Protein AF-A0AA37GFT2-F1 (afdb_monomer_lite)

InterPro domains:
  IPR017853 Glycoside hydrolase superfamily [SSF51445] (32-124)

pLDDT: mean 88.26, std 18.02, range [30.38, 98.75]

Sequence (150 aa):
MRTQSHTIAPLSEPVENRYFSKFGITDALSIESAAWVAKFINGVLSRVAAVDPRTPVMFQGGFRPKTFWSSCFAADSNLVFDAHHYYFAGRPTTSDNLPTFMCEDAKDSIGDGKFPVFVGEWSIQAVSNSVLASRPDQELEQPTLRLVQA

Organism: NCBI:txid708192

Secondary structure (DSSP, 8-state):
-------B----S------GGGTTSGGGS-HHHHHHHHHHHHHHHHHHHHH-TTSPEEEE-TTS-HHHHGGGS-TTS-EEEEEEE--SSSS---TTTHHHHHHHHHHHHTTTSSS-EEEEEE----SS---STTS--TTS----------

Structure (mmCIF, N/CA/C/O backbone):
data_AF-A0AA37GFT2-F1
#
_entry.id   AF-A0AA37GFT2-F1
#
loop_
_atom_site.group_PDB
_atom_site.id
_atom_site.type_symbol
_atom_site.label_atom_id
_atom_site.label_alt_id
_atom_site.label_comp_id
_atom_site.label_asym_id
_atom_site.label_entity_id
_atom_site.label_seq_id
_atom_site.pdbx_PDB_ins_code
_atom_site.Cartn_x
_atom_site.Cartn_y
_atom_site.Cartn_z
_atom_site.occupancy
_atom_site.B_iso_or_equiv
_atom_site.auth_seq_id
_atom_site.auth_comp_id
_atom_site.auth_asym_id
_atom_site.auth_atom_id
_atom_site.pdbx_PDB_model_num
ATOM 1 N N . MET A 1 1 ? -28.072 -17.644 6.819 1.00 50.72 1 MET A N 1
ATOM 2 C CA . MET A 1 1 ? -28.049 -16.993 5.484 1.00 50.72 1 MET A CA 1
ATOM 3 C C . MET A 1 1 ? -27.623 -15.542 5.680 1.00 50.72 1 MET A C 1
ATOM 5 O O . MET A 1 1 ? -28.246 -14.903 6.508 1.00 50.72 1 MET A O 1
ATOM 9 N N . ARG A 1 2 ? -26.601 -14.954 5.047 1.00 50.84 2 ARG A N 1
ATOM 10 C CA . ARG A 1 2 ? -25.585 -15.400 4.072 1.00 50.84 2 ARG A CA 1
ATOM 11 C C . ARG A 1 2 ? -24.200 -15.286 4.735 1.00 50.84 2 ARG A C 1
ATOM 13 O O . ARG A 1 2 ? -23.818 -14.192 5.125 1.00 50.84 2 ARG A O 1
ATOM 20 N N . THR A 1 3 ? -23.450 -16.377 4.863 1.00 55.00 3 THR A N 1
ATOM 21 C CA . THR A 1 3 ? -22.030 -16.333 5.260 1.00 55.00 3 THR A CA 1
ATOM 22 C C . THR A 1 3 ? -21.184 -16.239 4.000 1.00 55.00 3 THR A C 1
ATOM 24 O O . THR A 1 3 ? -20.613 -17.225 3.549 1.00 55.00 3 THR A O 1
ATOM 27 N N . GLN A 1 4 ? -21.179 -15.067 3.374 1.00 69.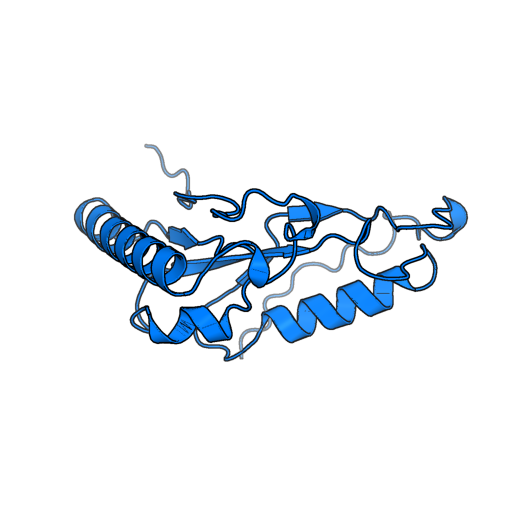06 4 GLN A N 1
ATOM 28 C CA . GLN A 1 4 ? -20.086 -14.722 2.478 1.00 69.06 4 GLN A CA 1
ATOM 29 C C . GLN A 1 4 ? -19.094 -13.911 3.308 1.00 69.06 4 GLN A C 1
ATOM 31 O O . GLN A 1 4 ? -19.445 -12.857 3.841 1.00 69.06 4 GLN A O 1
ATOM 36 N N . SER A 1 5 ? -17.893 -14.454 3.476 1.00 80.62 5 SER A N 1
ATOM 37 C CA . SER A 1 5 ? -16.778 -13.747 4.096 1.00 80.62 5 SER A CA 1
ATOM 38 C C . SER A 1 5 ? -16.264 -12.716 3.099 1.00 80.62 5 SER A C 1
ATOM 40 O O . SER A 1 5 ? -15.942 -13.071 1.967 1.00 80.62 5 SER A O 1
ATOM 42 N N . HIS A 1 6 ? -16.217 -11.452 3.505 1.00 91.81 6 HIS A N 1
ATOM 43 C CA . HIS A 1 6 ? -15.737 -10.357 2.670 1.00 91.81 6 HIS A CA 1
ATOM 44 C C . HIS A 1 6 ? -14.729 -9.514 3.443 1.00 91.81 6 HIS A C 1
ATOM 46 O O . HIS A 1 6 ? -14.764 -9.459 4.672 1.00 91.81 6 HIS A O 1
ATOM 52 N N . THR A 1 7 ? -13.894 -8.816 2.687 1.00 96.69 7 THR A N 1
ATOM 53 C CA . THR A 1 7 ? -12.997 -7.763 3.158 1.00 96.69 7 THR A CA 1
ATOM 54 C C . THR A 1 7 ? -13.384 -6.478 2.436 1.00 96.69 7 THR A C 1
ATOM 56 O O . THR A 1 7 ? -13.739 -6.521 1.257 1.00 96.69 7 THR A O 1
ATOM 59 N N . ILE A 1 8 ? -13.348 -5.337 3.124 1.00 97.19 8 ILE A N 1
ATOM 60 C CA . ILE A 1 8 ? -13.679 -4.039 2.523 1.00 97.19 8 ILE A CA 1
ATOM 61 C C . ILE A 1 8 ? -12.384 -3.300 2.192 1.00 97.19 8 ILE A C 1
ATOM 63 O O . ILE A 1 8 ? -11.648 -2.939 3.105 1.00 97.19 8 ILE A O 1
ATOM 67 N N . ALA A 1 9 ? -12.144 -3.027 0.908 1.00 98.19 9 ALA A N 1
ATOM 68 C CA . ALA A 1 9 ? -11.106 -2.111 0.437 1.00 98.19 9 ALA A CA 1
ATOM 69 C C . ALA A 1 9 ? -11.751 -0.753 0.085 1.00 98.19 9 ALA A C 1
ATOM 71 O O . ALA A 1 9 ? -12.395 -0.636 -0.958 1.00 98.19 9 ALA A O 1
ATOM 72 N N . PRO A 1 10 ? -11.683 0.266 0.963 1.00 97.88 10 PRO A N 1
ATOM 73 C CA . PRO A 1 10 ? -12.469 1.493 0.818 1.00 97.88 10 PRO A CA 1
ATOM 74 C C . PRO A 1 10 ? -11.820 2.538 -0.103 1.00 97.88 10 PRO A C 1
ATOM 76 O O . PRO A 1 10 ? -12.440 3.559 -0.396 1.00 97.88 10 PRO A O 1
ATOM 79 N N . LEU A 1 11 ? -10.561 2.330 -0.490 1.00 96.69 11 LEU A N 1
ATOM 80 C CA . LEU A 1 11 ? -9.737 3.261 -1.252 1.00 96.69 11 LEU A CA 1
ATOM 81 C C . LEU A 1 11 ? -8.672 2.458 -2.005 1.00 96.69 11 LEU A C 1
ATOM 83 O O . LEU A 1 11 ? -8.123 1.518 -1.433 1.00 96.69 11 LEU A O 1
ATOM 87 N N . SER A 1 12 ? -8.386 2.838 -3.250 1.00 97.25 12 SER A N 1
ATOM 88 C CA . SER A 1 12 ? -7.315 2.249 -4.060 1.00 97.25 12 SER A CA 1
ATOM 89 C C . SER A 1 12 ? -6.422 3.351 -4.621 1.00 97.25 12 SER A C 1
ATOM 91 O O . SER A 1 12 ? -6.926 4.395 -5.040 1.00 97.25 12 SER A O 1
ATOM 93 N N . GLU A 1 13 ? -5.112 3.119 -4.551 1.00 97.06 13 GLU A N 1
ATOM 94 C CA . GLU A 1 13 ? -4.021 3.949 -5.072 1.00 97.06 13 GLU A CA 1
ATOM 95 C C . GLU A 1 13 ? -4.234 5.459 -4.877 1.00 97.06 13 GLU A C 1
ATOM 97 O O . GLU A 1 13 ? -4.233 6.222 -5.847 1.00 97.06 13 GLU A O 1
ATOM 102 N N . PRO A 1 14 ? -4.435 5.934 -3.627 1.00 97.19 14 PRO A N 1
ATOM 103 C CA . PRO A 1 14 ? -4.622 7.350 -3.377 1.00 97.19 14 PRO A CA 1
ATOM 104 C C . PRO A 1 14 ? -3.382 8.139 -3.792 1.00 97.19 14 PRO A C 1
ATOM 106 O O . PRO A 1 14 ? -2.268 7.899 -3.319 1.00 97.19 14 PRO A O 1
ATOM 109 N N . VAL A 1 15 ? -3.617 9.119 -4.658 1.00 96.69 15 VAL A N 1
ATOM 110 C CA . VAL A 1 15 ? -2.630 10.067 -5.164 1.00 96.69 15 VAL A CA 1
ATOM 111 C C . VAL A 1 15 ? -3.266 11.450 -5.231 1.00 96.69 15 VAL A C 1
ATOM 113 O O . VAL A 1 15 ? -4.448 11.582 -5.555 1.00 96.69 15 VAL A O 1
ATOM 116 N N . GLU A 1 16 ? -2.492 12.498 -4.970 1.00 96.19 16 GLU A N 1
ATOM 117 C CA . GLU A 1 16 ? -2.899 13.871 -5.301 1.00 96.19 16 GLU A CA 1
ATOM 118 C C . GLU A 1 16 ? -1.944 14.561 -6.277 1.00 96.19 16 GLU A C 1
ATOM 120 O O . GLU A 1 16 ? -2.291 15.588 -6.871 1.00 96.19 16 GLU A O 1
ATOM 125 N N . ASN A 1 17 ? -0.747 14.002 -6.476 1.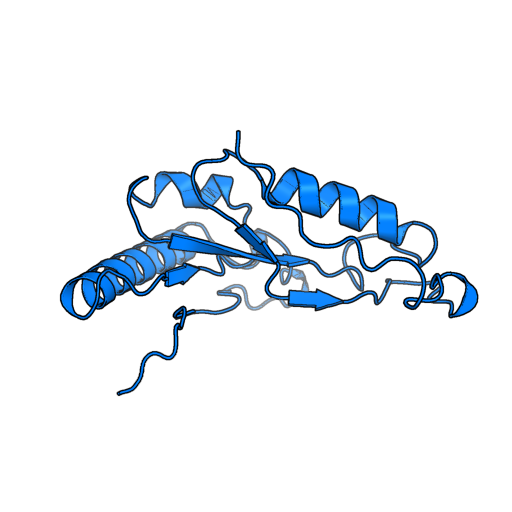00 95.19 17 ASN A N 1
ATOM 126 C CA . ASN A 1 17 ? 0.221 14.549 -7.409 1.00 95.19 17 ASN A CA 1
ATOM 127 C C . ASN A 1 17 ? -0.267 14.382 -8.856 1.00 95.19 17 ASN A C 1
ATOM 129 O O . ASN A 1 17 ? -0.536 13.275 -9.319 1.00 95.19 17 ASN A O 1
ATOM 133 N N . ARG A 1 18 ? -0.359 15.493 -9.596 1.00 94.81 18 ARG A N 1
ATOM 134 C CA . ARG A 1 18 ? -0.878 15.505 -10.975 1.00 94.81 18 ARG A CA 1
ATOM 135 C C . ARG A 1 18 ? 0.142 15.067 -12.025 1.00 94.81 18 ARG A C 1
ATOM 137 O O . ARG A 1 18 ? -0.225 14.884 -13.184 1.00 94.81 18 ARG A O 1
ATOM 144 N N . TYR A 1 19 ? 1.411 14.919 -11.654 1.00 94.00 19 TYR A N 1
ATOM 145 C CA . TYR A 1 19 ? 2.441 14.439 -12.566 1.00 94.00 19 TYR A CA 1
ATOM 146 C C . TYR A 1 19 ? 2.456 12.914 -12.579 1.00 94.00 19 TYR A C 1
ATOM 148 O O . TYR A 1 19 ? 2.897 12.283 -11.623 1.00 94.00 19 TYR A O 1
ATOM 156 N N . PHE A 1 20 ? 2.040 12.316 -13.697 1.00 90.00 20 PHE A N 1
ATOM 157 C CA . PHE A 1 20 ? 2.019 10.857 -13.845 1.00 90.00 20 PHE A CA 1
ATOM 158 C C . PHE A 1 20 ? 3.406 10.211 -13.682 1.00 90.00 20 PHE A C 1
ATOM 160 O O . PHE A 1 20 ? 3.509 9.071 -13.254 1.00 90.00 20 PHE A O 1
ATOM 167 N N . SER A 1 21 ? 4.491 10.959 -13.920 1.00 91.81 21 SER A N 1
ATOM 168 C CA . SER A 1 21 ? 5.867 10.511 -13.645 1.00 91.81 21 SER A CA 1
ATOM 169 C C . SER A 1 21 ? 6.154 10.220 -12.166 1.00 91.81 21 SER A C 1
ATOM 171 O O . SER A 1 21 ? 7.205 9.668 -11.849 1.00 91.81 21 SER A O 1
ATOM 173 N N . LYS A 1 22 ? 5.254 10.616 -11.261 1.00 94.06 22 LYS A N 1
ATOM 174 C CA . LYS A 1 22 ? 5.325 10.342 -9.823 1.00 94.06 22 LYS A CA 1
ATOM 175 C C . LYS A 1 22 ? 4.448 9.167 -9.397 1.00 94.06 22 LYS A C 1
ATOM 177 O O . LYS A 1 22 ? 4.541 8.749 -8.251 1.00 94.06 22 LYS A O 1
ATOM 182 N N . PHE A 1 23 ? 3.617 8.634 -10.289 1.00 93.56 23 PHE A N 1
ATOM 183 C CA . PHE A 1 23 ? 2.813 7.450 -10.015 1.00 93.56 23 PHE A CA 1
ATOM 184 C C . PHE A 1 23 ? 3.716 6.227 -9.796 1.00 93.56 23 PHE A C 1
ATOM 186 O O . PHE A 1 23 ? 4.765 6.112 -10.428 1.00 93.56 23 PHE A O 1
ATOM 193 N N . GLY A 1 24 ? 3.338 5.327 -8.889 1.00 91.31 24 GLY A N 1
ATOM 194 C CA . GLY A 1 24 ? 4.164 4.166 -8.541 1.00 91.31 24 GLY A CA 1
ATOM 195 C C . GLY A 1 24 ? 5.288 4.440 -7.534 1.00 91.31 24 GLY A C 1
ATOM 196 O O . GLY A 1 24 ? 5.982 3.505 -7.148 1.00 91.31 24 GLY A O 1
ATOM 197 N N . ILE A 1 25 ? 5.487 5.689 -7.089 1.00 91.31 25 ILE A N 1
ATOM 198 C CA . ILE A 1 25 ? 6.504 6.049 -6.085 1.00 91.31 25 ILE A CA 1
ATOM 199 C C . ILE A 1 25 ? 5.923 6.917 -4.964 1.00 91.31 25 ILE A C 1
ATOM 201 O O . ILE A 1 25 ? 4.829 7.470 -5.068 1.00 91.31 25 ILE A O 1
ATOM 205 N N . THR A 1 26 ? 6.688 7.090 -3.886 1.00 94.25 26 THR A N 1
ATOM 206 C CA . THR A 1 26 ? 6.264 7.820 -2.678 1.00 94.25 26 THR A CA 1
ATOM 207 C C . THR A 1 26 ? 5.821 9.264 -2.931 1.00 94.25 26 THR A C 1
ATOM 209 O O . THR A 1 26 ? 5.018 9.795 -2.168 1.00 94.25 26 THR A O 1
ATOM 212 N N . ASP A 1 27 ? 6.328 9.893 -3.994 1.00 95.06 27 ASP A N 1
ATOM 213 C CA . ASP A 1 27 ? 6.009 11.271 -4.395 1.00 95.06 27 ASP A CA 1
ATOM 214 C C . ASP A 1 27 ? 4.593 11.435 -4.973 1.00 95.06 27 ASP A C 1
ATOM 216 O O . ASP A 1 27 ? 4.154 12.567 -5.202 1.00 95.06 27 ASP A O 1
ATOM 220 N N . ALA A 1 28 ? 3.875 10.338 -5.234 1.00 96.50 28 ALA A N 1
ATOM 221 C CA . ALA A 1 28 ? 2.491 10.381 -5.698 1.00 96.50 28 ALA A CA 1
ATOM 222 C C . ALA A 1 28 ? 1.532 10.973 -4.648 1.00 96.50 28 ALA A C 1
ATOM 224 O O . ALA A 1 28 ? 0.482 11.514 -5.008 1.00 96.50 28 ALA A O 1
ATOM 225 N N . LEU A 1 29 ? 1.907 10.860 -3.364 1.00 97.56 29 LEU A N 1
ATOM 226 C CA . LEU A 1 29 ? 1.098 11.260 -2.219 1.00 97.56 29 LEU A CA 1
ATOM 227 C C . LEU A 1 29 ? 1.935 12.024 -1.178 1.00 97.56 29 LEU A C 1
ATOM 229 O O . LEU A 1 29 ? 2.847 11.455 -0.581 1.00 97.56 29 LEU A O 1
ATOM 233 N N . SER A 1 30 ? 1.629 13.292 -0.924 1.00 96.81 30 SER A N 1
ATOM 234 C CA . SER A 1 30 ? 2.252 14.171 0.083 1.00 96.81 30 SER A CA 1
ATOM 235 C C . SER A 1 30 ? 1.964 13.714 1.512 1.00 96.81 30 SER A C 1
ATOM 237 O O . SER A 1 30 ? 1.091 12.883 1.760 1.00 96.81 30 SER A O 1
ATOM 239 N N . ILE A 1 31 ? 2.701 14.263 2.481 1.00 97.38 31 ILE A N 1
ATOM 240 C CA . ILE A 1 31 ? 2.528 13.928 3.902 1.00 97.38 31 ILE A CA 1
ATOM 241 C C . ILE A 1 31 ? 1.167 14.419 4.412 1.00 97.38 31 ILE A C 1
ATOM 243 O O . ILE A 1 31 ? 0.485 13.702 5.141 1.00 97.38 31 ILE A O 1
ATOM 247 N N . GLU A 1 32 ? 0.740 15.612 4.005 1.00 97.69 32 GLU A N 1
ATOM 248 C CA . GLU A 1 32 ? -0.539 16.207 4.390 1.00 97.69 32 GLU A CA 1
ATOM 249 C C . GLU A 1 32 ? -1.713 15.384 3.853 1.00 97.69 32 GLU A C 1
ATOM 251 O O . GLU A 1 32 ? -2.656 15.071 4.586 1.00 97.69 32 GLU A O 1
ATOM 256 N N . SER A 1 33 ? -1.631 14.974 2.586 1.00 97.38 33 SER A N 1
ATOM 257 C CA . SER A 1 33 ? -2.648 14.124 1.962 1.00 97.38 33 SER A CA 1
ATOM 258 C C . SER A 1 33 ? -2.642 12.724 2.568 1.00 97.38 33 SER A C 1
ATOM 260 O O . SER A 1 33 ? -3.704 12.167 2.846 1.00 97.38 33 SER A O 1
ATOM 262 N N . ALA A 1 34 ? -1.466 12.184 2.895 1.00 98.06 34 ALA A N 1
ATOM 263 C CA . ALA A 1 34 ? -1.351 10.928 3.622 1.00 98.06 34 ALA A CA 1
ATOM 264 C C . ALA A 1 34 ? -1.987 10.992 5.021 1.00 98.06 34 ALA A C 1
ATOM 266 O O . ALA A 1 34 ? -2.704 10.073 5.411 1.00 98.06 34 ALA A O 1
ATOM 267 N N . ALA A 1 35 ? -1.810 12.090 5.761 1.00 98.25 35 ALA A N 1
ATOM 268 C CA . ALA A 1 35 ? -2.467 12.282 7.054 1.00 98.25 35 ALA A CA 1
ATOM 269 C C . ALA A 1 35 ? -4.000 12.298 6.919 1.00 98.25 35 ALA A C 1
ATOM 271 O O . ALA A 1 35 ? -4.712 11.726 7.751 1.00 98.25 35 ALA A O 1
ATOM 272 N N . TRP A 1 36 ? -4.522 12.898 5.845 1.00 98.50 36 TRP A N 1
ATOM 273 C CA . TRP A 1 36 ? -5.950 12.855 5.539 1.00 98.50 36 TRP A CA 1
ATOM 274 C C . TRP A 1 36 ? -6.429 11.433 5.213 1.00 98.50 36 TRP A C 1
ATOM 276 O O . TRP A 1 36 ? -7.449 10.999 5.751 1.00 98.50 36 TRP A O 1
ATOM 286 N N . VAL A 1 37 ? -5.671 10.675 4.413 1.00 98.62 37 VAL A N 1
ATOM 287 C CA . VAL A 1 37 ? -5.959 9.260 4.112 1.00 98.62 37 VAL A CA 1
ATOM 288 C C . VAL A 1 37 ? -5.969 8.419 5.392 1.00 98.62 37 VAL A C 1
ATOM 290 O O . VAL A 1 37 ? -6.923 7.682 5.631 1.00 98.62 37 VAL A O 1
ATOM 293 N N . ALA A 1 38 ? -4.980 8.573 6.276 1.00 98.56 38 ALA A N 1
ATOM 294 C CA . ALA A 1 38 ? -4.943 7.863 7.557 1.00 98.56 38 ALA A CA 1
ATOM 295 C C . ALA A 1 38 ? -6.162 8.191 8.438 1.00 98.56 38 ALA A C 1
ATOM 297 O O . ALA A 1 38 ? -6.743 7.300 9.065 1.00 98.56 38 ALA A O 1
ATOM 298 N N . LYS A 1 39 ? -6.593 9.459 8.462 1.00 98.75 39 LYS A N 1
ATOM 299 C CA . LYS A 1 39 ? -7.822 9.877 9.153 1.00 98.75 39 LYS A CA 1
ATOM 300 C C . LYS A 1 39 ? -9.061 9.215 8.546 1.00 98.75 39 LYS A C 1
ATOM 302 O O . LYS A 1 39 ? -9.917 8.739 9.291 1.00 98.75 39 LYS A O 1
ATOM 307 N N . PHE A 1 40 ? -9.157 9.173 7.218 1.00 98.75 40 PHE A N 1
ATOM 308 C CA . PHE A 1 40 ? -10.248 8.506 6.509 1.00 98.75 40 PHE A CA 1
ATOM 309 C C . PHE A 1 40 ? -10.319 7.015 6.870 1.00 98.75 40 PHE A C 1
ATOM 311 O O . PHE A 1 40 ? -11.376 6.545 7.289 1.00 98.75 40 PHE A O 1
ATOM 318 N N . ILE A 1 41 ? -9.194 6.295 6.817 1.00 98.75 41 ILE A N 1
ATOM 319 C CA . ILE A 1 41 ? -9.137 4.861 7.141 1.00 98.75 41 ILE A CA 1
ATOM 320 C C . ILE A 1 41 ? -9.483 4.588 8.611 1.00 98.75 41 ILE A C 1
ATOM 322 O O . ILE A 1 41 ? -10.251 3.669 8.883 1.00 98.75 41 ILE A O 1
ATOM 326 N N . ASN A 1 42 ? -9.026 5.409 9.563 1.00 98.75 42 ASN A N 1
ATOM 327 C CA . ASN A 1 42 ? -9.453 5.295 10.968 1.00 98.75 42 ASN A CA 1
ATOM 328 C C . ASN A 1 42 ? -10.976 5.481 11.137 1.00 98.75 42 ASN A C 1
ATOM 330 O O . ASN A 1 42 ? -11.616 4.789 11.936 1.00 98.75 42 ASN A O 1
ATOM 334 N N . GLY A 1 43 ? -11.580 6.381 10.354 1.00 98.75 43 GLY A N 1
ATOM 335 C CA . GLY A 1 43 ? -13.034 6.542 10.288 1.00 98.75 43 GLY A CA 1
ATOM 336 C C . GLY A 1 43 ? -13.746 5.312 9.715 1.00 98.75 43 GLY A C 1
ATOM 337 O O . GLY A 1 43 ? -14.771 4.893 10.257 1.00 98.75 43 GLY A O 1
ATOM 338 N N . VAL A 1 44 ? -13.189 4.696 8.667 1.00 98.69 44 VAL A N 1
ATOM 339 C CA . VAL A 1 44 ? -13.705 3.441 8.092 1.00 98.69 44 VAL A CA 1
ATOM 340 C C . VAL A 1 44 ? -13.621 2.305 9.106 1.00 98.69 44 VAL A C 1
ATOM 342 O O . VAL A 1 44 ? -14.631 1.648 9.338 1.00 98.69 44 VAL A O 1
ATOM 345 N N . LEU A 1 45 ? -12.471 2.115 9.758 1.00 98.69 45 LEU A N 1
ATOM 346 C CA . LEU A 1 45 ? -12.284 1.108 10.809 1.00 98.69 45 LEU A CA 1
ATOM 347 C C . LEU A 1 45 ? -13.332 1.264 11.915 1.00 98.69 45 LEU A C 1
ATOM 349 O O . LEU A 1 45 ? -13.995 0.296 12.280 1.00 98.69 45 LEU A O 1
ATOM 353 N N . SER A 1 46 ? -13.557 2.497 12.375 1.00 98.50 46 SER A N 1
ATOM 354 C CA . SER A 1 46 ? -14.575 2.801 13.388 1.00 98.50 46 SER A CA 1
ATOM 355 C C . SER A 1 46 ? -15.993 2.475 12.903 1.00 98.50 46 SER A C 1
ATOM 357 O O . SER A 1 46 ? -16.792 1.901 13.644 1.00 98.50 46 SER A O 1
ATOM 359 N N . ARG A 1 47 ? -16.329 2.808 11.648 1.00 98.50 47 ARG A N 1
ATOM 360 C CA . ARG A 1 47 ? -17.647 2.505 11.071 1.00 98.50 47 ARG A CA 1
ATOM 361 C C . ARG A 1 47 ? -17.860 1.004 10.888 1.00 98.50 47 ARG A C 1
ATOM 363 O O . ARG A 1 47 ? -18.945 0.528 11.207 1.00 98.50 47 ARG A O 1
ATOM 370 N N . VAL A 1 48 ? -16.867 0.281 10.375 1.00 97.75 48 VAL A N 1
ATOM 371 C CA . VAL A 1 48 ? -16.938 -1.172 10.171 1.00 97.75 48 VAL A CA 1
ATOM 372 C C . VAL A 1 48 ? -17.067 -1.880 11.513 1.00 97.75 48 VAL A C 1
ATOM 374 O O . VAL A 1 48 ? -17.985 -2.675 11.672 1.00 97.75 48 VAL A O 1
ATOM 377 N N . ALA A 1 49 ? -16.258 -1.515 12.512 1.00 96.94 49 ALA A N 1
ATOM 378 C CA . ALA A 1 49 ? -16.345 -2.081 13.857 1.00 96.94 49 ALA A CA 1
ATOM 379 C C . ALA A 1 49 ? -17.721 -1.880 14.512 1.00 96.94 49 ALA A C 1
ATOM 381 O O . ALA A 1 49 ? -18.206 -2.768 15.209 1.00 96.94 49 ALA A O 1
ATOM 382 N N . ALA A 1 50 ? -18.376 -0.744 14.256 1.00 97.88 50 ALA A N 1
ATOM 383 C CA . ALA A 1 50 ? -19.720 -0.467 14.760 1.00 97.88 50 ALA A CA 1
ATOM 384 C C . ALA A 1 50 ? -20.831 -1.286 14.071 1.00 97.88 50 ALA A C 1
ATOM 386 O O . ALA A 1 50 ? -21.917 -1.414 14.633 1.00 97.88 50 ALA A O 1
ATOM 387 N N . VAL A 1 51 ? -20.594 -1.801 12.858 1.00 96.75 51 VAL A N 1
ATOM 388 C CA . VAL A 1 51 ? -21.582 -2.567 12.074 1.00 96.75 51 VAL A CA 1
ATOM 389 C C . VAL A 1 51 ? -21.318 -4.071 12.167 1.00 96.75 51 VAL A C 1
ATOM 391 O O . VAL A 1 51 ? -22.221 -4.831 12.502 1.00 96.75 51 VAL A O 1
ATOM 394 N N . ASP A 1 52 ? -20.090 -4.499 11.873 1.00 95.12 52 ASP A N 1
ATOM 395 C CA . ASP A 1 52 ? -19.618 -5.873 12.032 1.00 95.12 52 ASP A CA 1
ATOM 396 C C . ASP A 1 52 ? -18.086 -5.892 12.226 1.00 95.12 52 ASP A C 1
ATOM 398 O O . ASP A 1 52 ? -17.341 -5.853 11.239 1.00 95.12 52 ASP A O 1
ATOM 402 N N . PRO A 1 53 ? -17.586 -6.003 13.473 1.00 94.94 53 PRO A N 1
ATOM 403 C CA . PRO A 1 53 ? -16.152 -5.957 13.767 1.00 94.94 53 PRO A CA 1
ATOM 404 C C . PRO A 1 53 ? -15.363 -7.146 13.209 1.00 94.94 53 PRO A C 1
ATOM 406 O O . PRO A 1 53 ? -14.132 -7.121 13.201 1.00 94.94 53 PR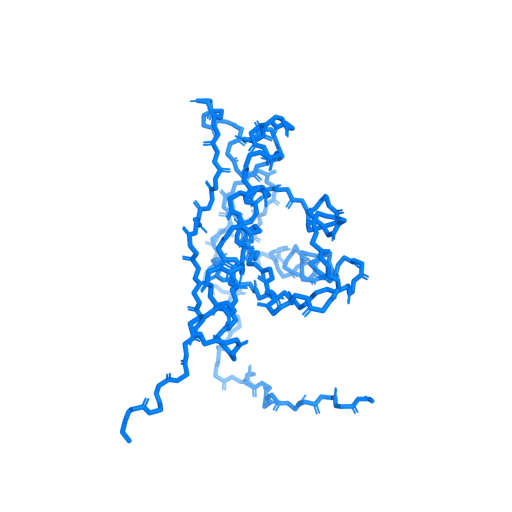O A O 1
ATOM 409 N N . ARG A 1 54 ? -16.045 -8.186 12.717 1.00 94.69 54 ARG A N 1
ATOM 410 C CA . ARG A 1 54 ? -15.398 -9.344 12.087 1.00 94.69 54 ARG A CA 1
ATOM 411 C C . ARG A 1 54 ? -14.943 -9.051 10.660 1.00 94.69 54 ARG A C 1
ATOM 413 O O . ARG A 1 54 ? -14.103 -9.786 10.156 1.00 94.69 54 ARG A O 1
ATOM 420 N N . THR A 1 55 ? -15.487 -8.018 10.015 1.00 96.06 55 THR A N 1
ATOM 421 C CA . THR A 1 55 ? -15.146 -7.657 8.631 1.00 96.06 55 THR A CA 1
ATOM 422 C C . THR A 1 55 ? -13.800 -6.930 8.602 1.00 96.06 55 THR A C 1
ATOM 424 O O . THR A 1 55 ? -13.713 -5.836 9.164 1.00 96.06 55 THR A O 1
ATOM 427 N N . PRO A 1 56 ? -12.755 -7.478 7.957 1.00 97.44 56 PRO A N 1
ATOM 428 C CA . PRO A 1 56 ? -11.476 -6.788 7.859 1.00 97.44 56 PRO A CA 1
ATOM 429 C C . PRO A 1 56 ? -11.565 -5.582 6.922 1.00 97.44 56 PRO A C 1
ATOM 431 O O . PRO A 1 56 ? -12.296 -5.597 5.922 1.00 97.44 56 PRO A O 1
ATOM 434 N N . VAL A 1 57 ? -10.772 -4.556 7.218 1.00 98.56 57 VAL A N 1
ATOM 435 C CA . VAL A 1 57 ? -10.509 -3.447 6.297 1.00 98.56 57 VAL A CA 1
ATOM 436 C C . VAL A 1 57 ? -9.183 -3.708 5.593 1.00 98.56 57 VAL A C 1
ATOM 438 O O . VAL A 1 57 ? -8.170 -3.954 6.241 1.00 98.56 57 VAL A O 1
ATOM 441 N N . MET A 1 58 ? -9.188 -3.648 4.267 1.00 98.62 58 MET A N 1
ATOM 442 C CA . MET A 1 58 ? -7.994 -3.719 3.434 1.00 98.62 58 MET A CA 1
ATOM 443 C C . MET A 1 58 ? -7.584 -2.313 3.021 1.00 98.62 58 MET A C 1
ATOM 445 O O . MET A 1 58 ? -8.373 -1.586 2.423 1.00 98.62 58 MET A O 1
ATOM 449 N N . PHE A 1 59 ? -6.370 -1.906 3.373 1.00 98.56 59 PHE A N 1
ATOM 450 C CA . PHE A 1 59 ? -5.872 -0.564 3.105 1.00 98.56 59 PHE A CA 1
ATOM 451 C C . PHE A 1 59 ? -4.747 -0.583 2.071 1.00 98.56 59 PHE A C 1
ATOM 453 O O . PHE A 1 59 ? -3.620 -0.977 2.371 1.00 98.56 59 PHE A O 1
ATOM 460 N N . GLN A 1 60 ? -5.065 -0.085 0.876 1.00 97.75 60 GLN A N 1
ATOM 461 C CA . GLN A 1 60 ? -4.099 0.269 -0.158 1.00 97.75 60 GLN A CA 1
ATOM 462 C C . GLN A 1 60 ? -3.587 1.693 0.132 1.00 97.75 60 GLN A C 1
ATOM 464 O O . GLN A 1 60 ? -4.315 2.683 0.023 1.00 97.75 60 GLN A O 1
ATOM 469 N N . GLY A 1 61 ? -2.338 1.785 0.595 1.00 96.25 61 GLY A N 1
ATOM 470 C CA . GLY A 1 61 ? -1.711 3.013 1.106 1.00 96.25 61 GLY A CA 1
ATOM 471 C C . GLY A 1 61 ? -0.999 3.861 0.051 1.00 96.25 61 GLY A C 1
ATOM 472 O O . GLY A 1 61 ? 0.012 4.501 0.355 1.00 96.25 61 GLY A O 1
ATOM 473 N N . GLY A 1 62 ? -1.466 3.827 -1.195 1.00 95.44 62 GLY A N 1
ATOM 474 C CA . GLY A 1 62 ? -0.763 4.395 -2.340 1.00 95.44 62 GLY A CA 1
ATOM 475 C C . GLY A 1 62 ? 0.538 3.638 -2.597 1.00 95.44 62 GLY A C 1
ATOM 476 O O . GLY A 1 62 ? 0.580 2.414 -2.523 1.00 95.44 62 GLY A O 1
ATOM 477 N N . PHE A 1 63 ? 1.619 4.372 -2.853 1.00 94.62 63 PHE A N 1
ATOM 478 C CA . PHE A 1 63 ? 2.944 3.805 -3.148 1.00 94.62 63 PHE A CA 1
ATOM 479 C C . PHE A 1 63 ? 3.964 4.083 -2.035 1.00 94.62 63 PHE A C 1
ATOM 481 O O . PHE A 1 63 ? 5.170 4.166 -2.269 1.00 94.62 63 PHE A O 1
ATOM 488 N N . ARG A 1 64 ? 3.477 4.297 -0.806 1.00 93.56 64 ARG A N 1
ATOM 489 C CA . ARG A 1 64 ? 4.316 4.443 0.390 1.00 93.56 64 ARG A CA 1
ATOM 490 C C . ARG A 1 64 ? 4.494 3.086 1.074 1.00 93.56 64 ARG A C 1
ATOM 492 O O . ARG A 1 64 ? 3.531 2.324 1.144 1.00 93.56 64 ARG A O 1
ATOM 499 N N . PRO A 1 65 ? 5.685 2.790 1.625 1.00 90.88 65 PRO A N 1
ATOM 500 C CA . PRO A 1 65 ? 5.910 1.530 2.321 1.00 90.88 65 PRO A CA 1
ATOM 501 C C . PRO A 1 65 ? 5.012 1.445 3.554 1.00 90.88 65 PRO A C 1
ATOM 503 O O . PRO A 1 65 ? 4.762 2.450 4.220 1.00 90.88 65 PRO A O 1
ATOM 506 N N . LYS A 1 66 ? 4.566 0.245 3.930 1.00 92.00 66 LYS A N 1
ATOM 507 C CA . LYS A 1 66 ? 3.668 0.089 5.088 1.00 92.00 66 LYS A CA 1
ATOM 508 C C . LYS A 1 66 ? 4.249 0.617 6.399 1.00 92.00 66 LYS A C 1
ATOM 510 O O . LYS A 1 66 ? 3.499 1.032 7.274 1.00 92.00 66 LYS A O 1
ATOM 515 N N . THR A 1 67 ? 5.574 0.622 6.543 1.00 93.81 67 THR A N 1
ATOM 516 C CA . THR A 1 67 ? 6.268 1.158 7.723 1.00 93.81 67 THR A CA 1
ATOM 517 C C . THR A 1 67 ? 5.976 2.643 7.939 1.00 93.81 67 THR A C 1
ATOM 519 O O . THR A 1 67 ? 5.962 3.093 9.079 1.00 93.81 67 THR A O 1
ATOM 522 N N . PHE A 1 68 ? 5.657 3.386 6.873 1.00 95.88 68 PHE A N 1
ATOM 523 C CA . PHE A 1 68 ? 5.170 4.763 6.958 1.00 95.88 68 PHE A CA 1
ATOM 524 C C . PHE A 1 68 ? 3.780 4.846 7.612 1.00 95.88 68 PHE A C 1
ATOM 526 O O . PHE A 1 68 ? 3.518 5.749 8.399 1.00 95.88 68 PHE A O 1
ATOM 533 N N . TRP A 1 69 ? 2.899 3.892 7.305 1.00 97.69 69 TRP A N 1
ATOM 534 C CA . TRP A 1 69 ? 1.500 3.870 7.745 1.00 97.69 69 TRP A CA 1
ATOM 535 C C . TRP A 1 69 ? 1.281 3.187 9.096 1.00 97.69 69 TRP A C 1
ATOM 537 O O . TRP A 1 69 ? 0.298 3.456 9.781 1.00 97.69 69 TRP A O 1
ATOM 547 N N . SER A 1 70 ? 2.172 2.275 9.477 1.00 95.81 70 SER A N 1
ATOM 548 C CA . SER A 1 70 ? 1.995 1.369 10.612 1.00 95.81 70 SER A CA 1
ATOM 549 C C . SER A 1 70 ? 1.712 2.085 11.939 1.00 95.81 70 SER A C 1
ATOM 551 O O . SER A 1 70 ? 0.867 1.645 12.724 1.00 95.81 70 SER A O 1
ATOM 553 N N . SER A 1 71 ? 2.368 3.219 12.195 1.00 96.62 71 SER A N 1
ATOM 554 C CA . SER A 1 71 ? 2.173 4.008 13.419 1.00 96.62 71 SER A CA 1
ATOM 555 C C . SER A 1 71 ? 0.836 4.758 13.462 1.00 96.62 71 SER A C 1
ATOM 557 O O . SER A 1 71 ? 0.417 5.177 14.538 1.00 96.62 71 SER A O 1
ATOM 559 N N . CYS A 1 72 ? 0.134 4.892 12.332 1.00 98.00 72 CYS A N 1
ATOM 560 C CA . CYS A 1 72 ? -1.146 5.597 12.239 1.00 98.00 72 CYS A CA 1
ATOM 561 C C . CYS A 1 72 ? -2.351 4.778 12.732 1.00 98.00 72 CYS A C 1
ATOM 563 O O . CYS A 1 72 ? -3.450 5.328 12.835 1.00 98.00 72 CYS A O 1
ATOM 565 N N . PHE A 1 73 ? -2.167 3.484 13.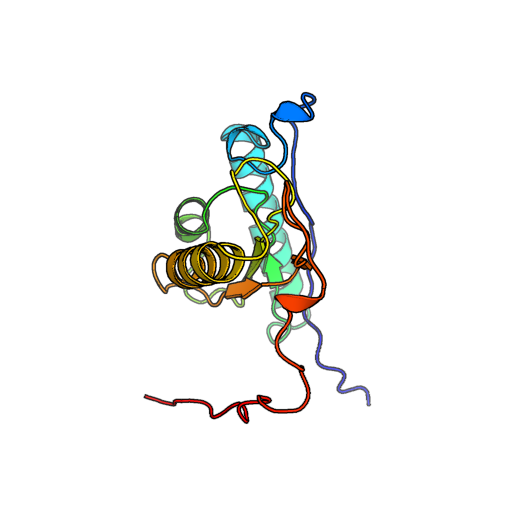008 1.00 98.19 73 PHE A N 1
ATOM 566 C CA . PHE A 1 73 ? -3.240 2.558 13.379 1.00 98.19 73 PHE A CA 1
ATOM 567 C C . PHE A 1 73 ? -2.891 1.784 14.654 1.00 98.19 73 PHE A C 1
ATOM 569 O O . PHE A 1 73 ? -1.727 1.459 14.898 1.00 98.19 73 PHE A O 1
ATOM 576 N N . ALA A 1 74 ? -3.888 1.457 15.476 1.00 97.88 74 ALA A N 1
ATOM 577 C CA . ALA A 1 74 ? -3.691 0.617 16.659 1.00 97.88 74 ALA A CA 1
ATOM 578 C C . ALA A 1 74 ? -3.385 -0.836 16.247 1.00 97.88 74 ALA A C 1
ATOM 580 O O . ALA A 1 74 ? -3.935 -1.314 15.258 1.00 97.88 74 ALA A O 1
ATOM 581 N N . ALA A 1 75 ? -2.501 -1.532 16.971 1.00 96.69 75 ALA A N 1
ATOM 582 C CA . ALA A 1 75 ? -2.034 -2.879 16.601 1.00 96.69 75 ALA A CA 1
ATOM 583 C C . ALA A 1 75 ? -3.143 -3.945 16.567 1.00 96.69 75 ALA A C 1
ATOM 585 O O . ALA A 1 75 ? -3.007 -4.950 15.883 1.00 96.69 75 ALA A O 1
ATOM 586 N N . ASP A 1 76 ? -4.233 -3.716 17.291 1.00 96.81 76 ASP A N 1
ATOM 587 C CA . ASP A 1 76 ? -5.424 -4.563 17.361 1.00 96.81 76 ASP A CA 1
ATOM 588 C C . ASP A 1 76 ? -6.500 -4.190 16.325 1.00 96.81 76 ASP A C 1
ATOM 590 O O . ASP A 1 76 ? -7.575 -4.790 16.301 1.00 96.81 76 ASP A O 1
ATOM 594 N N . SER A 1 77 ? -6.228 -3.220 15.444 1.00 98.06 77 SER A N 1
ATOM 595 C CA . SER A 1 77 ? -7.131 -2.890 14.339 1.00 98.06 77 SER A CA 1
ATOM 596 C C . SER A 1 77 ? -7.272 -4.094 13.404 1.00 98.06 77 SER A C 1
ATOM 598 O O . SER A 1 77 ? -6.268 -4.658 12.973 1.00 98.06 77 SER A O 1
ATOM 600 N N . ASN A 1 78 ? -8.508 -4.449 13.030 1.00 97.81 78 ASN A N 1
ATOM 601 C CA . ASN A 1 78 ? -8.799 -5.497 12.041 1.00 97.81 78 ASN A CA 1
ATOM 602 C C . ASN A 1 78 ? -8.476 -5.000 10.615 1.00 97.81 78 ASN A C 1
ATOM 604 O O . ASN A 1 78 ? -9.365 -4.704 9.812 1.00 97.81 78 ASN A O 1
ATOM 608 N N . LEU A 1 79 ? -7.181 -4.815 10.358 1.00 98.38 79 LEU A N 1
ATOM 609 C CA . LEU A 1 79 ? -6.603 -4.144 9.202 1.00 98.38 79 LEU A CA 1
ATOM 610 C C . LEU A 1 79 ? -5.600 -5.070 8.502 1.00 98.38 79 LEU A C 1
ATOM 612 O O . LEU A 1 79 ? -4.730 -5.659 9.143 1.00 98.38 79 LEU A O 1
ATOM 616 N N . VAL A 1 80 ? -5.687 -5.141 7.178 1.00 97.81 80 VAL A N 1
ATOM 617 C CA . VAL A 1 80 ? -4.691 -5.763 6.295 1.00 97.81 80 VAL A CA 1
ATOM 618 C C . VAL A 1 80 ? -4.185 -4.717 5.307 1.00 97.81 80 VAL A C 1
ATOM 620 O O . VAL A 1 80 ? -4.974 -3.924 4.795 1.00 97.81 80 VAL A O 1
ATOM 623 N N . PHE A 1 81 ? -2.880 -4.678 5.045 1.00 98.19 81 PHE A N 1
ATOM 624 C CA . PHE A 1 81 ? -2.341 -3.818 3.989 1.00 98.19 81 PHE A CA 1
ATOM 625 C C . PHE A 1 81 ? -2.467 -4.487 2.627 1.00 98.19 81 PHE A C 1
ATOM 627 O O . PHE A 1 81 ? -2.218 -5.685 2.498 1.00 98.19 81 PHE A O 1
ATOM 634 N N . ASP A 1 82 ? -2.806 -3.683 1.629 1.00 97.94 82 ASP A N 1
ATOM 635 C CA . ASP A 1 82 ? -2.805 -4.065 0.223 1.00 97.94 82 ASP A CA 1
ATOM 636 C C . ASP A 1 82 ? -1.582 -3.467 -0.476 1.00 97.94 82 ASP A C 1
ATOM 638 O O . ASP A 1 82 ? -1.413 -2.242 -0.518 1.00 97.94 82 ASP A O 1
ATOM 642 N N . ALA A 1 83 ? -0.700 -4.337 -0.961 1.00 95.88 83 ALA A N 1
ATOM 643 C CA . ALA A 1 83 ? 0.499 -3.971 -1.698 1.00 95.88 83 ALA A CA 1
ATOM 644 C C . ALA A 1 83 ? 0.314 -4.264 -3.189 1.00 95.88 83 ALA A C 1
ATOM 646 O O . ALA A 1 83 ? -0.132 -5.346 -3.568 1.00 95.88 83 ALA A O 1
ATOM 647 N N . HIS A 1 84 ? 0.700 -3.310 -4.033 1.00 96.62 84 HIS A N 1
ATOM 648 C CA . HIS A 1 84 ? 0.644 -3.451 -5.484 1.00 96.62 84 HIS A CA 1
ATOM 649 C C . HIS A 1 84 ? 2.064 -3.498 -6.045 1.00 96.62 84 HIS A C 1
ATOM 651 O O . HIS A 1 84 ? 2.818 -2.532 -5.905 1.00 96.62 84 HIS A O 1
ATOM 657 N N . HIS A 1 85 ? 2.424 -4.608 -6.689 1.00 95.44 85 HIS A N 1
ATOM 658 C CA . HIS A 1 85 ? 3.773 -4.840 -7.204 1.00 95.44 85 HIS A CA 1
ATOM 659 C C . HIS A 1 85 ? 3.769 -4.979 -8.718 1.00 95.44 85 HIS A C 1
ATOM 661 O O . HIS A 1 85 ? 3.338 -5.987 -9.278 1.00 95.44 85 HIS A O 1
ATOM 667 N N . TYR A 1 86 ? 4.297 -3.962 -9.390 1.00 95.38 86 TYR A N 1
ATOM 668 C CA . TYR A 1 86 ? 4.401 -3.927 -10.841 1.00 95.38 86 TYR A CA 1
ATOM 669 C C . TYR A 1 86 ? 5.847 -3.768 -11.303 1.00 95.38 86 TYR A C 1
ATOM 671 O O . TYR A 1 86 ? 6.689 -3.143 -10.651 1.00 95.38 86 TYR A O 1
ATOM 679 N N . TYR A 1 87 ? 6.126 -4.345 -12.470 1.00 95.19 87 TYR A N 1
ATOM 680 C CA . TYR A 1 87 ? 7.480 -4.474 -13.005 1.00 95.19 87 TYR A CA 1
ATOM 681 C C . TYR A 1 87 ? 7.614 -3.922 -14.423 1.00 95.19 87 TYR A C 1
ATOM 683 O O . TYR A 1 87 ? 8.680 -4.029 -15.013 1.00 95.19 87 TYR A O 1
ATOM 691 N N . PHE A 1 88 ? 6.572 -3.301 -14.976 1.00 94.19 88 PHE A N 1
ATOM 692 C CA . PHE A 1 88 ? 6.573 -2.780 -16.346 1.00 94.19 88 PHE A CA 1
ATOM 693 C C . PHE A 1 88 ? 7.154 -1.362 -16.467 1.00 94.19 88 PHE A C 1
ATOM 695 O O . PHE A 1 88 ? 7.221 -0.825 -17.572 1.00 94.19 88 PHE A O 1
ATOM 702 N N . ALA A 1 89 ? 7.541 -0.730 -15.353 1.00 91.38 89 ALA A N 1
ATOM 703 C CA . ALA A 1 89 ? 8.105 0.618 -15.309 1.00 91.38 89 ALA A CA 1
ATOM 704 C C . ALA A 1 89 ? 9.004 0.822 -14.074 1.00 91.38 89 ALA A C 1
ATOM 706 O O . ALA A 1 89 ? 8.962 0.049 -13.119 1.00 91.38 89 ALA A O 1
ATOM 707 N N . GLY A 1 90 ? 9.825 1.879 -14.092 1.00 87.81 90 GLY A N 1
ATOM 708 C CA . GLY A 1 90 ? 10.589 2.365 -12.930 1.00 87.81 90 GLY A CA 1
ATOM 709 C C . GLY A 1 90 ? 11.831 1.554 -12.536 1.00 87.81 90 GLY A C 1
ATOM 710 O O . GLY A 1 90 ? 12.660 2.056 -11.782 1.00 87.81 90 GLY A O 1
ATOM 711 N N . ARG A 1 91 ? 11.997 0.333 -13.057 1.00 91.19 91 ARG A N 1
ATOM 712 C CA . ARG A 1 91 ? 13.118 -0.576 -12.762 1.00 91.19 91 ARG A CA 1
ATOM 713 C C . ARG A 1 91 ? 13.612 -1.258 -14.046 1.00 91.19 91 ARG A C 1
ATOM 715 O O . ARG A 1 91 ? 12.802 -1.471 -14.944 1.00 91.19 91 ARG A O 1
ATOM 722 N N . PRO A 1 92 ? 14.902 -1.622 -14.172 1.00 95.19 92 PRO A N 1
ATOM 723 C CA . PRO A 1 92 ? 15.441 -2.282 -15.365 1.00 95.19 92 PRO A CA 1
ATOM 724 C C . PRO A 1 92 ? 15.090 -3.783 -15.393 1.00 95.19 92 PRO A C 1
ATOM 726 O O . PRO A 1 92 ? 15.959 -4.655 -15.340 1.00 95.19 92 PRO A O 1
ATOM 729 N N . THR A 1 93 ? 13.798 -4.093 -15.429 1.00 96.12 93 THR A N 1
ATOM 730 C CA . THR A 1 93 ? 13.278 -5.462 -15.390 1.00 96.12 93 THR A CA 1
ATOM 731 C C . THR A 1 93 ? 13.291 -6.101 -16.780 1.00 96.12 93 THR A C 1
ATOM 733 O O . THR A 1 93 ? 12.959 -5.484 -17.801 1.00 96.12 93 THR A O 1
ATOM 736 N N . THR A 1 94 ? 13.650 -7.376 -16.801 1.00 95.19 94 THR A N 1
ATOM 737 C CA . THR A 1 94 ? 13.532 -8.312 -17.921 1.00 95.19 94 THR A CA 1
ATOM 738 C C . THR A 1 94 ? 12.855 -9.575 -17.414 1.00 95.19 94 THR A C 1
ATOM 740 O O . THR A 1 94 ? 12.779 -9.785 -16.205 1.00 95.19 94 THR A O 1
ATOM 743 N N . SER A 1 95 ? 12.384 -10.458 -18.296 1.00 92.81 95 SER A N 1
ATOM 744 C CA . SER A 1 95 ? 11.829 -11.724 -17.805 1.00 92.81 95 SER A CA 1
ATOM 745 C C . SER A 1 95 ? 12.841 -12.591 -17.044 1.00 92.81 95 SER A C 1
ATOM 747 O O . SER A 1 95 ? 12.425 -13.338 -16.164 1.00 92.81 95 SER A O 1
ATOM 749 N N . ASP A 1 96 ? 14.143 -12.457 -17.321 1.00 91.88 96 ASP A N 1
ATOM 750 C CA . ASP A 1 96 ? 15.196 -13.234 -16.651 1.00 91.88 96 ASP A CA 1
ATOM 751 C C . ASP A 1 96 ? 15.431 -12.787 -15.202 1.00 91.88 96 ASP A C 1
ATOM 753 O O . ASP A 1 96 ? 15.690 -13.613 -14.329 1.00 91.88 96 ASP A O 1
ATOM 757 N N . ASN A 1 97 ? 15.352 -11.479 -14.930 1.00 94.88 97 ASN A N 1
ATOM 758 C CA . ASN A 1 97 ? 15.614 -10.928 -13.596 1.00 94.88 97 A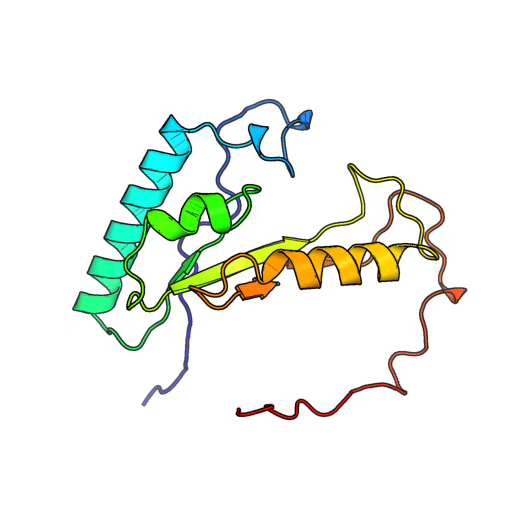SN A CA 1
ATOM 759 C C . ASN A 1 97 ? 14.337 -10.648 -12.784 1.00 94.88 97 ASN A C 1
ATOM 761 O O . ASN A 1 97 ? 14.426 -10.343 -11.594 1.00 94.88 97 ASN A O 1
ATOM 765 N N . LEU A 1 98 ? 13.158 -10.775 -13.401 1.00 94.56 98 LEU A N 1
ATOM 766 C CA . LEU A 1 98 ? 11.865 -10.525 -12.769 1.00 94.56 98 LEU A CA 1
ATOM 767 C C . LEU A 1 98 ? 11.654 -11.324 -11.467 1.00 94.56 98 LEU A C 1
ATOM 769 O O . LEU A 1 98 ? 11.225 -10.712 -10.486 1.00 94.56 98 LEU A O 1
ATOM 773 N N . PRO A 1 99 ? 11.998 -12.629 -11.381 1.00 94.50 99 PRO A N 1
ATOM 774 C CA . PRO A 1 99 ? 11.838 -13.383 -10.135 1.00 94.50 99 PRO A CA 1
ATOM 775 C C . PRO A 1 99 ? 12.651 -12.815 -8.964 1.00 94.50 99 PRO A C 1
ATOM 777 O O . PRO A 1 99 ? 12.209 -12.890 -7.819 1.00 94.50 99 PRO A O 1
ATOM 780 N N . THR A 1 100 ? 13.815 -12.213 -9.236 1.00 95.88 100 THR A N 1
ATOM 781 C CA . THR A 1 100 ? 14.642 -11.564 -8.207 1.00 95.88 100 THR A CA 1
ATOM 782 C C . THR A 1 100 ? 13.914 -10.364 -7.613 1.00 95.88 100 THR A C 1
ATOM 784 O O . THR A 1 100 ? 13.749 -10.305 -6.397 1.00 95.88 100 THR A O 1
ATOM 787 N N . PHE A 1 101 ? 13.387 -9.471 -8.459 1.00 96.19 101 PHE A N 1
ATOM 788 C CA . PHE A 1 101 ? 12.611 -8.312 -8.005 1.00 96.19 101 PHE A CA 1
ATOM 789 C C . PHE A 1 101 ? 11.336 -8.720 -7.256 1.00 96.19 101 PHE A C 1
ATOM 791 O O . PHE A 1 101 ? 11.007 -8.124 -6.237 1.00 96.19 101 PHE A O 1
ATOM 798 N N . MET A 1 102 ? 10.637 -9.764 -7.715 1.00 95.94 102 MET A N 1
ATOM 799 C CA . MET A 1 102 ? 9.464 -10.296 -7.009 1.00 95.94 102 MET A CA 1
ATOM 800 C C . MET A 1 102 ? 9.814 -10.824 -5.616 1.00 95.94 102 MET A C 1
ATOM 802 O O . MET A 1 102 ? 9.073 -10.602 -4.660 1.00 95.94 102 MET A O 1
ATOM 806 N N . CYS A 1 103 ? 10.948 -11.515 -5.485 1.00 96.25 103 CYS A N 1
ATOM 807 C CA . CYS A 1 103 ? 11.424 -12.036 -4.207 1.00 96.25 103 CYS A CA 1
ATOM 808 C C . CYS A 1 103 ? 11.833 -10.914 -3.241 1.00 96.25 103 CYS A C 1
ATOM 810 O O . CYS A 1 103 ? 11.551 -11.005 -2.045 1.00 96.25 103 CYS A O 1
ATOM 812 N N . GLU A 1 104 ? 12.479 -9.861 -3.744 1.00 95.88 104 GLU A N 1
ATOM 813 C CA . GLU A 1 104 ? 12.823 -8.661 -2.971 1.00 95.88 104 GLU A CA 1
ATOM 814 C C . GLU A 1 104 ? 11.559 -7.943 -2.481 1.00 95.88 104 GLU A C 1
ATOM 816 O O . GLU A 1 104 ? 11.373 -7.800 -1.272 1.00 95.88 104 GLU A O 1
ATOM 821 N N . ASP A 1 105 ? 10.631 -7.620 -3.386 1.00 94.94 105 ASP A N 1
ATOM 822 C CA . ASP A 1 105 ? 9.376 -6.936 -3.051 1.00 94.94 105 ASP A CA 1
ATOM 823 C C . ASP A 1 105 ? 8.532 -7.745 -2.045 1.00 94.94 105 ASP A C 1
ATOM 825 O O . ASP A 1 105 ? 7.934 -7.182 -1.122 1.00 94.94 105 ASP A O 1
ATOM 829 N N . ALA A 1 106 ? 8.501 -9.077 -2.173 1.00 93.56 106 ALA A N 1
ATOM 830 C CA . ALA A 1 106 ? 7.791 -9.956 -1.244 1.00 93.56 106 ALA A CA 1
ATOM 831 C C . ALA A 1 106 ? 8.392 -9.927 0.171 1.00 93.56 106 ALA A C 1
ATOM 833 O O . ALA A 1 106 ? 7.646 -9.895 1.152 1.00 93.56 106 ALA A O 1
ATOM 834 N N . LYS A 1 107 ? 9.727 -9.909 0.295 1.00 94.00 107 LYS A N 1
ATOM 835 C CA . LYS A 1 107 ? 10.413 -9.793 1.594 1.00 94.00 107 LYS A CA 1
ATOM 836 C C . LYS A 1 107 ? 10.183 -8.419 2.214 1.00 94.00 107 LYS A C 1
ATOM 838 O O . LYS A 1 107 ? 9.836 -8.334 3.392 1.00 94.00 107 LYS A O 1
ATOM 843 N N . ASP A 1 108 ? 10.302 -7.364 1.416 1.00 91.94 108 ASP A N 1
ATOM 844 C CA . ASP A 1 108 ? 10.146 -5.984 1.880 1.00 91.94 108 ASP A CA 1
ATOM 845 C C . ASP A 1 108 ? 8.704 -5.678 2.307 1.00 91.94 108 ASP A C 1
ATOM 847 O O . ASP A 1 108 ? 8.473 -4.929 3.262 1.00 91.94 108 ASP A O 1
ATOM 851 N N . SER A 1 109 ? 7.721 -6.331 1.678 1.00 91.81 109 SER A N 1
ATOM 852 C CA . SER A 1 109 ? 6.301 -6.209 2.033 1.00 91.81 109 SER A CA 1
ATOM 853 C C . SER A 1 109 ? 6.009 -6.597 3.486 1.00 91.81 109 SER A C 1
ATOM 855 O O . SER A 1 109 ? 5.085 -6.052 4.085 1.00 91.81 109 SER A O 1
ATOM 857 N N . ILE A 1 110 ? 6.809 -7.473 4.107 1.00 89.69 110 ILE A N 1
ATOM 858 C CA . ILE A 1 110 ? 6.635 -7.885 5.514 1.00 89.69 110 ILE A CA 1
ATOM 859 C C . ILE A 1 110 ? 6.856 -6.712 6.482 1.00 89.69 110 ILE A C 1
ATOM 861 O O . ILE A 1 110 ? 6.242 -6.680 7.556 1.00 89.69 110 ILE A O 1
ATOM 865 N N . GLY A 1 111 ? 7.679 -5.725 6.096 1.00 88.56 111 GLY A N 1
ATOM 866 C CA . GLY A 1 111 ? 8.090 -4.553 6.884 1.00 88.56 111 GLY A CA 1
ATOM 867 C C . GLY A 1 111 ? 8.250 -4.836 8.381 1.00 88.56 111 GLY A C 1
ATOM 868 O O . GLY A 1 111 ? 9.003 -5.715 8.771 1.00 88.56 111 GLY A O 1
ATOM 869 N N . ASP A 1 112 ? 7.535 -4.101 9.235 1.00 92.19 112 ASP A N 1
ATOM 870 C CA . ASP A 1 112 ? 7.644 -4.204 10.703 1.00 92.19 112 ASP A CA 1
ATOM 871 C C . ASP A 1 112 ? 6.852 -5.353 11.365 1.00 92.19 112 ASP A C 1
ATOM 873 O O . ASP A 1 112 ? 6.767 -5.407 12.589 1.00 92.19 112 ASP A O 1
ATOM 877 N N . GLY A 1 113 ? 6.216 -6.239 10.590 1.00 92.94 113 GLY A N 1
ATOM 878 C CA . GLY A 1 113 ? 5.420 -7.356 11.120 1.00 92.94 113 GLY A CA 1
ATOM 879 C C . GLY A 1 113 ? 4.152 -7.004 11.921 1.00 92.94 113 GLY A C 1
ATOM 880 O O . GLY A 1 113 ? 3.482 -7.921 12.384 1.00 92.94 113 GLY A O 1
ATOM 881 N N . LYS A 1 114 ? 3.780 -5.721 12.080 1.00 96.62 114 LYS A N 1
ATOM 882 C CA . LYS A 1 114 ? 2.627 -5.317 12.916 1.00 96.62 114 LYS A CA 1
ATOM 883 C C . LYS A 1 114 ? 1.269 -5.727 12.339 1.00 96.62 114 LYS A C 1
ATOM 885 O O . LYS A 1 114 ? 0.362 -6.070 13.087 1.00 96.62 114 LYS A O 1
ATOM 890 N N . PHE A 1 115 ? 1.131 -5.665 11.019 1.00 97.50 115 PHE A N 1
ATOM 891 C CA . PHE A 1 115 ? -0.104 -5.976 10.299 1.00 97.50 115 PHE A CA 1
ATOM 892 C C . PHE A 1 115 ? 0.177 -6.966 9.166 1.00 97.50 115 PHE A C 1
ATOM 894 O O . PHE A 1 115 ? 1.261 -6.890 8.569 1.00 97.50 115 PHE A O 1
ATOM 901 N N . PRO A 1 116 ? -0.781 -7.855 8.836 1.00 96.69 116 PRO A N 1
ATOM 902 C CA . PRO A 1 116 ? -0.678 -8.717 7.668 1.00 96.69 116 PRO A CA 1
ATOM 903 C C . PRO A 1 116 ? -0.672 -7.891 6.379 1.00 96.69 116 PRO A C 1
ATOM 905 O O . PRO A 1 116 ? -1.215 -6.783 6.321 1.00 96.69 116 PRO A O 1
ATOM 908 N N . VAL A 1 117 ? -0.080 -8.464 5.334 1.00 96.62 117 VAL A N 1
ATOM 909 C CA . VAL A 1 117 ? -0.022 -7.869 3.997 1.00 96.62 117 VAL A CA 1
ATOM 910 C C . VAL A 1 117 ? -0.537 -8.870 2.979 1.00 96.62 117 VAL A C 1
ATOM 912 O O . VAL A 1 117 ? -0.197 -10.052 3.031 1.00 96.62 117 VAL A O 1
ATOM 915 N N . PHE A 1 118 ? -1.354 -8.382 2.058 1.00 96.94 118 PHE A N 1
ATOM 916 C CA . PHE A 1 118 ? -1.805 -9.093 0.877 1.00 96.94 118 PHE A CA 1
ATOM 917 C C . PHE A 1 118 ? -1.295 -8.344 -0.355 1.00 96.94 118 PHE A C 1
ATOM 919 O O . PHE A 1 118 ? -1.356 -7.119 -0.394 1.00 96.94 118 PHE A O 1
ATOM 926 N N . VAL A 1 119 ? -0.767 -9.067 -1.344 1.00 96.94 119 VAL A N 1
ATOM 927 C CA . VAL A 1 119 ? -0.420 -8.467 -2.640 1.00 96.94 119 VAL A CA 1
ATOM 928 C C . VAL A 1 119 ? -1.681 -8.491 -3.503 1.00 96.94 119 VAL A C 1
ATOM 930 O O . VAL A 1 119 ? -1.967 -9.514 -4.128 1.00 96.94 119 VAL A O 1
ATOM 933 N N . GLY A 1 120 ? -2.479 -7.419 -3.465 1.00 97.12 120 GLY A N 1
ATOM 934 C CA . GLY A 1 120 ? -3.774 -7.352 -4.148 1.00 97.12 120 GLY A CA 1
ATOM 935 C C . GLY A 1 120 ? -3.666 -7.180 -5.652 1.00 97.12 120 GLY A C 1
ATOM 936 O O . GLY A 1 120 ? -4.505 -7.704 -6.386 1.00 97.12 120 GLY A O 1
ATOM 937 N N . GLU A 1 121 ? -2.588 -6.553 -6.118 1.00 97.69 121 GLU A N 1
ATOM 938 C CA . GLU A 1 121 ? -2.321 -6.381 -7.539 1.00 97.69 121 GLU A CA 1
ATOM 939 C C . GLU A 1 121 ? -0.866 -6.676 -7.891 1.00 97.69 121 GLU A C 1
ATOM 941 O O . GLU A 1 121 ? 0.074 -6.239 -7.224 1.00 97.69 121 GLU A O 1
ATOM 946 N N . TRP A 1 122 ? -0.682 -7.421 -8.978 1.00 96.94 122 TRP A N 1
ATOM 947 C CA . TRP A 1 122 ? 0.617 -7.661 -9.587 1.00 96.94 122 TRP A CA 1
ATOM 948 C C . TRP A 1 122 ? 0.451 -8.175 -11.017 1.00 96.94 122 TRP A C 1
ATOM 950 O O . TRP A 1 122 ? -0.587 -8.722 -11.396 1.00 96.94 122 TRP A O 1
ATOM 960 N N . SER A 1 123 ? 1.492 -8.022 -11.833 1.00 95.25 123 SER A N 1
ATOM 961 C CA . SER A 1 123 ? 1.579 -8.683 -13.138 1.00 95.25 123 SER A CA 1
ATOM 962 C C . SER A 1 123 ? 3.031 -8.941 -13.523 1.00 95.25 123 SER A C 1
ATOM 964 O O . SER A 1 123 ? 3.942 -8.299 -13.012 1.00 95.25 123 SER A O 1
ATOM 966 N N . ILE A 1 124 ? 3.257 -9.874 -14.450 1.00 94.00 124 ILE A N 1
ATOM 967 C CA . ILE A 1 124 ? 4.607 -10.302 -14.850 1.00 94.00 124 ILE A CA 1
ATOM 968 C C . ILE A 1 124 ? 5.196 -9.510 -16.028 1.00 94.0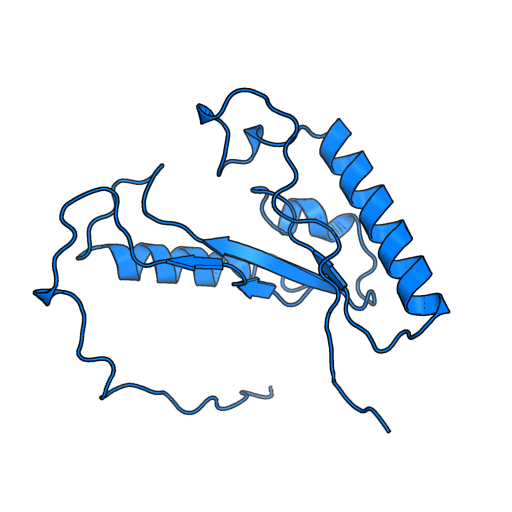0 124 ILE A C 1
ATOM 970 O O . ILE A 1 124 ? 6.187 -9.927 -16.627 1.00 94.00 124 ILE A O 1
ATOM 974 N N . GLN A 1 125 ? 4.570 -8.403 -16.430 1.00 93.81 125 GLN A N 1
ATOM 975 C CA . GLN A 1 125 ? 5.096 -7.591 -17.523 1.00 93.81 125 GLN A CA 1
ATOM 976 C C . GLN A 1 125 ? 6.387 -6.894 -17.074 1.00 93.81 125 GLN A C 1
ATOM 978 O O . GLN A 1 125 ? 6.373 -6.124 -16.117 1.00 93.81 125 GLN A O 1
ATOM 983 N N . ALA A 1 126 ? 7.487 -7.146 -17.786 1.00 94.81 126 ALA A N 1
ATOM 984 C CA . ALA A 1 126 ? 8.766 -6.470 -17.586 1.00 94.81 126 ALA A CA 1
ATOM 985 C C . ALA A 1 126 ? 8.898 -5.236 -18.501 1.00 94.81 126 ALA A C 1
ATOM 987 O O . ALA A 1 126 ? 8.200 -5.132 -19.513 1.00 94.81 126 ALA A O 1
ATOM 988 N N . VAL A 1 127 ? 9.816 -4.318 -18.181 1.00 95.50 127 VAL A N 1
ATOM 989 C CA . VAL A 1 127 ? 10.104 -3.119 -18.996 1.00 95.50 127 VAL A CA 1
ATOM 990 C C . VAL A 1 127 ? 10.615 -3.491 -20.387 1.00 95.50 127 VAL A C 1
ATOM 992 O O . VAL A 1 127 ? 10.294 -2.830 -21.373 1.00 95.50 127 VAL A O 1
ATOM 995 N N . SER A 1 128 ? 11.431 -4.539 -20.479 1.00 93.50 128 SER A N 1
ATOM 996 C CA . SER A 1 128 ? 12.046 -4.979 -21.732 1.00 93.50 128 SER A CA 1
ATOM 997 C C . SER A 1 128 ? 12.231 -6.495 -21.756 1.00 93.50 128 SER A C 1
ATOM 999 O O . SER A 1 128 ? 12.059 -7.156 -20.736 1.00 93.50 128 SER A O 1
ATOM 1001 N N . ASN A 1 129 ? 12.558 -7.058 -22.925 1.00 90.75 129 ASN A N 1
ATOM 1002 C CA . ASN A 1 129 ? 12.902 -8.477 -23.094 1.00 90.75 129 ASN A CA 1
ATOM 1003 C C . ASN A 1 129 ? 11.894 -9.442 -22.445 1.00 90.75 129 ASN A C 1
ATOM 1005 O O . ASN A 1 129 ? 12.270 -10.398 -21.769 1.00 90.75 129 ASN A O 1
ATOM 1009 N N . SER A 1 130 ? 10.600 -9.166 -22.642 1.00 85.62 130 SER A N 1
ATOM 1010 C CA . SER A 1 130 ? 9.535 -10.073 -22.222 1.00 85.62 130 SER A CA 1
ATOM 1011 C C . SER A 1 130 ? 9.476 -11.269 -23.170 1.00 85.62 130 SER A C 1
ATOM 1013 O O . SER A 1 130 ? 9.034 -11.123 -24.310 1.00 85.62 130 SER A O 1
ATOM 1015 N N . VAL A 1 131 ? 9.923 -12.443 -22.719 1.00 83.94 131 VAL A N 1
ATOM 1016 C CA . VAL A 1 131 ? 9.965 -13.665 -23.540 1.00 83.94 131 VAL A CA 1
ATOM 1017 C C . VAL A 1 131 ? 9.054 -14.753 -22.973 1.00 83.94 131 VAL A C 1
ATOM 1019 O O . VAL A 1 131 ? 8.861 -14.869 -21.768 1.00 83.94 131 VAL A O 1
ATOM 1022 N N . LEU A 1 132 ? 8.443 -15.554 -23.853 1.00 77.44 132 LEU A N 1
ATOM 1023 C CA . LEU A 1 132 ? 7.592 -16.675 -23.430 1.00 77.44 132 LEU A CA 1
ATOM 1024 C C . LEU A 1 132 ? 8.412 -17.808 -22.801 1.00 77.44 132 LEU A C 1
ATOM 1026 O O . LEU A 1 132 ? 7.954 -18.422 -21.847 1.00 77.44 132 LEU A O 1
ATOM 1030 N N . ALA A 1 133 ? 9.624 -18.054 -23.310 1.00 77.81 133 ALA A N 1
ATOM 1031 C CA . ALA A 1 133 ? 10.473 -19.176 -22.906 1.00 77.81 133 ALA A CA 1
ATOM 1032 C C . ALA A 1 133 ? 10.975 -19.103 -21.452 1.00 77.81 133 ALA A C 1
ATOM 1034 O O . ALA A 1 133 ? 11.370 -20.116 -20.889 1.00 77.81 133 ALA A O 1
ATOM 1035 N N . SER A 1 134 ? 10.957 -17.921 -20.837 1.00 68.25 134 SER A N 1
ATOM 1036 C CA . SER A 1 134 ? 11.332 -17.721 -19.432 1.00 68.25 134 SER A CA 1
ATOM 1037 C C . SER A 1 134 ? 10.168 -17.963 -18.464 1.00 68.25 134 SER A C 1
ATOM 1039 O O . SER A 1 134 ? 10.306 -17.719 -17.268 1.00 68.25 134 SER A O 1
ATOM 1041 N N . ARG A 1 135 ? 8.991 -18.365 -18.961 1.00 67.19 135 ARG A N 1
ATOM 1042 C CA . ARG A 1 135 ? 7.846 -18.745 -18.132 1.00 67.19 135 ARG A CA 1
ATOM 1043 C C . ARG A 1 135 ? 7.965 -20.246 -17.859 1.00 67.19 135 ARG A C 1
ATOM 1045 O O . ARG A 1 135 ? 7.763 -21.012 -18.798 1.00 67.19 135 ARG A O 1
ATOM 1052 N N . PRO A 1 136 ? 8.315 -20.686 -16.638 1.00 57.91 136 PRO A N 1
ATOM 1053 C CA . PRO A 1 136 ? 8.245 -22.106 -16.323 1.00 57.91 136 PRO A CA 1
ATOM 1054 C C . PRO A 1 136 ? 6.799 -22.579 -16.513 1.00 57.91 136 PRO A C 1
ATOM 1056 O O . PRO A 1 136 ? 5.863 -21.836 -16.198 1.00 57.91 136 PRO A O 1
ATOM 1059 N N . ASP A 1 137 ? 6.612 -23.784 -17.051 1.00 54.94 137 ASP A N 1
ATOM 1060 C CA . ASP A 1 137 ? 5.287 -24.382 -17.198 1.00 54.94 137 ASP A CA 1
ATOM 1061 C C . ASP A 1 137 ? 4.583 -24.376 -15.831 1.00 54.94 137 ASP A C 1
ATOM 1063 O O . ASP A 1 137 ? 5.019 -25.029 -14.881 1.00 54.94 137 ASP A O 1
ATOM 1067 N N . GLN A 1 138 ? 3.488 -23.617 -15.717 1.00 50.31 138 GLN A N 1
ATOM 1068 C CA . GLN A 1 138 ? 2.726 -23.438 -14.471 1.00 50.31 138 GLN A CA 1
ATOM 1069 C C . GLN A 1 138 ? 2.064 -24.735 -13.962 1.00 50.31 138 GLN A C 1
ATOM 1071 O O . GLN A 1 138 ? 1.387 -24.721 -12.936 1.00 50.31 138 GLN A O 1
ATOM 1076 N N . GLU A 1 139 ? 2.242 -25.855 -14.664 1.00 42.22 139 GLU A N 1
ATOM 1077 C CA . GLU A 1 139 ? 1.624 -27.142 -14.354 1.00 42.22 139 GLU A CA 1
ATOM 1078 C C . GLU A 1 139 ? 2.416 -27.975 -13.326 1.00 42.22 139 GLU A C 1
ATOM 1080 O O . GLU A 1 139 ? 1.882 -28.948 -12.799 1.00 42.22 139 GLU A O 1
ATOM 1085 N N . LEU A 1 140 ? 3.656 -27.596 -12.978 1.00 41.34 140 LEU A N 1
ATOM 1086 C CA . LEU A 1 140 ? 4.517 -28.415 -12.105 1.00 41.34 140 LEU A CA 1
ATOM 1087 C C . LEU A 1 140 ? 4.774 -27.867 -10.693 1.00 41.34 140 LEU A C 1
ATOM 1089 O O . LEU A 1 140 ? 5.280 -28.614 -9.860 1.00 41.34 140 LEU A O 1
ATOM 1093 N N . GLU A 1 141 ? 4.372 -26.636 -10.366 1.00 41.94 141 GLU A N 1
ATOM 1094 C CA . GLU A 1 141 ? 4.562 -26.076 -9.017 1.00 41.94 141 GLU A CA 1
ATOM 1095 C C . GLU A 1 141 ? 3.338 -25.297 -8.513 1.00 41.94 141 GLU A C 1
ATOM 1097 O O . GLU A 1 141 ? 3.368 -24.081 -8.338 1.00 41.94 141 GLU A O 1
ATOM 1102 N N . GLN A 1 142 ? 2.250 -26.006 -8.203 1.00 34.44 142 GLN A N 1
ATOM 1103 C CA . GLN A 1 142 ? 1.372 -25.563 -7.117 1.00 34.44 142 GLN A CA 1
ATOM 1104 C C . GLN A 1 142 ? 1.915 -26.125 -5.795 1.00 34.44 142 GLN A C 1
ATOM 1106 O O . GLN A 1 142 ? 1.584 -27.260 -5.434 1.00 34.44 142 GLN A O 1
ATOM 1111 N N . PRO A 1 143 ? 2.741 -25.387 -5.029 1.00 42.69 143 PRO A N 1
ATOM 1112 C CA . PRO A 1 143 ? 2.995 -25.763 -3.655 1.00 42.69 143 PRO A CA 1
ATOM 1113 C C . PRO A 1 143 ? 1.682 -25.597 -2.893 1.00 42.69 143 PRO A C 1
ATOM 1115 O O . PRO A 1 143 ? 1.178 -24.495 -2.691 1.00 42.69 143 PRO A O 1
ATOM 1118 N N . THR A 1 144 ? 1.108 -26.728 -2.495 1.00 37.03 144 THR A N 1
ATOM 1119 C CA . THR A 1 144 ? 0.064 -26.821 -1.473 1.00 37.03 144 THR A CA 1
ATOM 1120 C C . THR A 1 144 ? 0.346 -25.796 -0.369 1.00 37.03 144 THR A C 1
ATOM 1122 O O . THR A 1 144 ? 1.360 -25.915 0.322 1.00 37.03 144 THR A O 1
ATOM 1125 N N . LEU A 1 145 ? -0.525 -24.793 -0.204 1.00 34.69 145 LEU A N 1
ATOM 1126 C CA . LEU A 1 145 ? -0.491 -23.867 0.928 1.00 34.69 145 LEU A CA 1
ATOM 1127 C C . LEU A 1 145 ? -0.498 -24.696 2.222 1.00 34.69 145 LEU A C 1
ATOM 1129 O O . LEU A 1 145 ? -1.540 -25.194 2.649 1.00 34.69 145 LEU A O 1
ATOM 1133 N N . ARG A 1 146 ? 0.663 -24.871 2.853 1.00 35.25 146 ARG A N 1
ATOM 1134 C CA . ARG A 1 146 ? 0.741 -25.314 4.243 1.00 35.25 146 ARG A CA 1
ATOM 1135 C C . ARG A 1 146 ? 0.922 -24.068 5.089 1.00 35.25 146 ARG A C 1
ATOM 1137 O O . ARG A 1 146 ? 1.965 -23.425 5.028 1.00 35.25 146 ARG A O 1
ATOM 1144 N N . LEU A 1 147 ? -0.112 -23.742 5.865 1.00 30.38 147 LEU A N 1
ATOM 1145 C CA . LEU A 1 147 ? 0.013 -22.868 7.025 1.00 30.38 147 LEU A CA 1
ATOM 1146 C C . LEU A 1 147 ? 1.188 -23.386 7.865 1.00 30.38 147 LEU A C 1
ATOM 1148 O O . LEU A 1 147 ? 1.105 -24.468 8.446 1.00 30.38 147 LEU A O 1
ATOM 1152 N N . VAL A 1 148 ? 2.276 -22.626 7.925 1.00 32.88 148 VAL A N 1
ATOM 1153 C CA . VAL A 1 148 ? 3.265 -22.785 8.986 1.00 32.88 148 VAL A CA 1
ATOM 1154 C C . VAL A 1 148 ? 2.700 -22.018 10.174 1.00 32.88 148 VAL A C 1
ATOM 1156 O O . VAL A 1 148 ? 2.819 -20.799 10.252 1.00 32.88 148 VAL A O 1
ATOM 1159 N N . GLN A 1 149 ? 1.991 -22.730 11.049 1.00 31.28 149 GLN A N 1
ATOM 1160 C CA . GLN A 1 149 ? 1.770 -22.258 12.411 1.00 31.28 149 GLN A CA 1
ATOM 1161 C C . GLN A 1 149 ? 3.095 -22.422 13.161 1.00 31.28 149 GLN A C 1
ATOM 1163 O O . GLN A 1 149 ? 3.639 -23.528 13.208 1.00 31.28 149 GLN A O 1
ATOM 1168 N N . ALA A 1 150 ? 3.604 -21.319 13.700 1.00 36.06 150 ALA A N 1
ATOM 1169 C CA . ALA A 1 150 ? 4.552 -21.307 14.806 1.00 36.06 150 ALA A CA 1
ATOM 1170 C C . ALA A 1 150 ? 3.803 -20.846 16.058 1.00 36.06 150 ALA A C 1
ATOM 1172 O O . ALA A 1 150 ? 2.912 -19.975 15.903 1.00 36.06 150 ALA A O 1
#

Foldseek 3Di:
DDPDQAAAAPDAQDFDDPDCVCALAPNRADPVRLVVLLVVVVVVLVVCCVVPNSHAYEYASHNDQCVVVLVSDDLPRSYEYEAEDEAQDDDQDALVCQVVSVVVCVVSNCPPVSHHYDHPYYDSHHNDHHDPVSDPDPPPDPPDDDPPDD

Radius of gyration: 17.68 Å; chains: 1; bounding box: 44×45×41 Å